Protein AF-A0AAU8TWI7-F1 (afdb_monomer_lite)

Radius of gyration: 23.72 Å; chains: 1; bounding box: 59×50×51 Å

pLDDT: mean 83.4, std 14.15, range [45.09, 96.81]

Foldseek 3Di:
DPPPCPVCCVVVVDDDDPVVVVVVVVVVDQVCCVPPVDGDPPPPPPDDPVRVVVVVVLVPDDPVVVVVVVVVVVVVVVVVVVVVVVPDDDDDDD

Sequence (94 aa):
MEANAQGKYENGGRAPKADYLSRVAERGVDLLYVLTGSPTPIQLDNLSQVEEKVLGNYRAMFKEDQDAIRRLTSTLAEHSSVLNGKSKPTAPDS

Organism: NCBI:txid47883

Structure (mmCIF, N/CA/C/O backbone):
data_AF-A0AAU8TWI7-F1
#
_entry.id   AF-A0AAU8TWI7-F1
#
loop_
_atom_site.group_PDB
_atom_site.id
_atom_site.type_symbol
_atom_site.label_atom_id
_atom_site.label_alt_id
_atom_site.label_comp_id
_atom_site.label_asym_id
_atom_site.label_entity_id
_atom_site.label_seq_id
_atom_site.pdbx_PDB_ins_code
_atom_site.Cartn_x
_atom_site.Cartn_y
_atom_site.Cartn_z
_atom_site.occupancy
_atom_site.B_iso_or_equiv
_atom_site.auth_seq_id
_atom_site.auth_comp_id
_atom_site.auth_asym_id
_atom_site.auth_atom_id
_atom_site.pdbx_PDB_model_num
ATOM 1 N N . MET A 1 1 ? 13.037 -11.233 -31.702 1.00 45.09 1 MET A N 1
ATOM 2 C CA . MET A 1 1 ? 13.617 -11.474 -30.364 1.00 45.09 1 MET A CA 1
ATOM 3 C C . MET A 1 1 ? 14.705 -10.439 -30.151 1.00 45.09 1 MET A C 1
ATOM 5 O O . MET A 1 1 ? 15.673 -10.461 -30.899 1.00 45.09 1 MET A O 1
ATOM 9 N N . GLU A 1 2 ? 14.535 -9.492 -29.225 1.00 53.62 2 GLU A N 1
ATOM 10 C CA . GLU A 1 2 ? 15.668 -8.651 -28.815 1.00 53.62 2 GLU A CA 1
ATOM 11 C C . GLU A 1 2 ? 16.647 -9.546 -28.044 1.00 53.62 2 GLU A C 1
ATOM 13 O O . GLU A 1 2 ? 16.281 -10.167 -27.047 1.00 53.62 2 GLU A O 1
ATOM 18 N N . ALA A 1 3 ? 17.869 -9.676 -28.557 1.00 56.31 3 ALA A N 1
ATOM 19 C CA . ALA A 1 3 ? 18.931 -10.437 -27.918 1.00 56.31 3 ALA A CA 1
ATOM 20 C C . ALA A 1 3 ? 19.210 -9.871 -26.514 1.00 56.31 3 ALA A C 1
ATOM 22 O O . ALA A 1 3 ? 19.493 -8.682 -26.388 1.00 56.31 3 ALA A O 1
ATOM 23 N N . ASN A 1 4 ? 19.090 -10.725 -25.489 1.00 64.81 4 ASN A N 1
ATOM 24 C CA . ASN A 1 4 ? 19.480 -10.538 -24.082 1.00 64.81 4 ASN A CA 1
ATOM 25 C C . ASN A 1 4 ? 19.625 -9.068 -23.620 1.00 64.81 4 ASN A C 1
ATOM 27 O O . ASN A 1 4 ? 20.721 -8.590 -23.321 1.00 64.81 4 ASN A O 1
ATOM 31 N N . ALA A 1 5 ? 18.511 -8.332 -23.589 1.00 75.88 5 ALA A N 1
ATOM 32 C CA . ALA A 1 5 ? 18.483 -6.975 -23.043 1.00 75.88 5 ALA A CA 1
ATOM 33 C C . ALA A 1 5 ? 18.517 -6.975 -21.505 1.00 75.88 5 ALA A C 1
ATOM 35 O O . ALA A 1 5 ? 18.984 -6.010 -20.907 1.00 75.88 5 ALA A O 1
ATOM 36 N N . GLN A 1 6 ? 18.088 -8.078 -20.886 1.00 82.12 6 GLN A N 1
ATOM 37 C CA . GLN A 1 6 ? 17.980 -8.227 -19.439 1.00 82.12 6 GLN A CA 1
ATOM 38 C C . GLN A 1 6 ? 19.331 -8.065 -18.739 1.00 82.12 6 GLN A C 1
ATOM 40 O O . GLN A 1 6 ? 19.447 -7.251 -17.827 1.00 82.12 6 GLN A O 1
ATOM 45 N N . GLY A 1 7 ? 20.384 -8.723 -19.238 1.00 83.38 7 GLY A N 1
ATOM 46 C CA . GLY A 1 7 ? 21.726 -8.563 -18.671 1.00 83.38 7 GLY A CA 1
ATOM 47 C C . GLY A 1 7 ? 22.247 -7.120 -18.737 1.00 83.38 7 GLY A C 1
ATOM 48 O O . GLY A 1 7 ? 23.040 -6.717 -17.891 1.00 83.38 7 GLY A O 1
ATOM 49 N N . LYS A 1 8 ? 21.772 -6.311 -19.701 1.00 84.19 8 LYS A N 1
ATOM 50 C CA . LYS A 1 8 ? 22.102 -4.876 -19.783 1.00 84.19 8 LYS A CA 1
ATOM 51 C C . LYS A 1 8 ? 21.307 -4.009 -18.808 1.00 84.19 8 LYS A C 1
ATOM 53 O O . LYS A 1 8 ? 21.752 -2.912 -18.491 1.00 84.19 8 LYS A O 1
ATOM 58 N N . TYR A 1 9 ? 20.136 -4.463 -18.371 1.00 85.81 9 TYR A N 1
ATOM 59 C CA . TYR A 1 9 ? 19.375 -3.788 -17.321 1.00 85.81 9 TYR A CA 1
ATOM 60 C C . TYR A 1 9 ? 20.031 -4.038 -15.967 1.00 85.81 9 TYR A C 1
ATOM 62 O O . TYR A 1 9 ? 20.284 -3.103 -15.216 1.00 85.81 9 TYR A O 1
ATOM 70 N N . GLU A 1 10 ? 20.385 -5.295 -15.705 1.00 85.31 10 GLU A N 1
ATOM 71 C CA . GLU A 1 10 ? 20.952 -5.736 -14.428 1.00 85.31 10 GLU A CA 1
ATOM 72 C C . GLU A 1 10 ? 22.350 -5.164 -14.171 1.00 85.31 10 GLU A C 1
ATOM 74 O O . GLU A 1 10 ? 22.685 -4.850 -13.033 1.00 85.31 10 GLU A O 1
ATOM 79 N N . ASN A 1 11 ? 23.155 -4.965 -15.219 1.00 87.88 11 ASN A N 1
ATOM 80 C CA . ASN A 1 11 ? 24.473 -4.338 -15.097 1.00 87.88 11 ASN A CA 1
ATOM 81 C C . ASN A 1 11 ? 24.462 -2.803 -15.251 1.00 87.88 11 ASN A C 1
ATOM 83 O O . ASN A 1 11 ? 25.528 -2.190 -15.287 1.00 87.88 11 ASN A O 1
ATOM 87 N N . GLY A 1 12 ? 23.283 -2.185 -15.395 1.00 84.25 12 GLY A N 1
ATOM 88 C CA . GLY A 1 12 ? 23.125 -0.736 -15.555 1.00 84.25 12 GLY A CA 1
ATOM 89 C C . GLY A 1 12 ? 23.551 -0.169 -16.916 1.00 84.25 12 GLY A C 1
ATOM 90 O O . GLY A 1 12 ? 23.489 1.041 -17.122 1.00 84.25 12 GLY A O 1
ATOM 91 N N . GLY A 1 13 ? 23.954 -1.005 -17.876 1.00 87.06 13 GLY A N 1
ATOM 92 C CA . GLY A 1 13 ? 24.382 -0.578 -19.210 1.00 87.06 13 GLY A CA 1
ATOM 93 C C . GLY A 1 13 ? 23.255 -0.025 -20.090 1.00 87.06 13 GLY A C 1
ATOM 94 O O . GLY A 1 13 ? 23.527 0.550 -21.147 1.00 87.06 13 GLY A O 1
ATOM 95 N N . ARG A 1 14 ? 21.988 -0.212 -19.698 1.00 86.44 14 ARG A N 1
ATOM 96 C CA . ARG A 1 14 ? 20.812 0.357 -20.370 1.00 86.44 14 ARG A CA 1
ATOM 97 C C . ARG A 1 14 ? 19.608 0.421 -19.426 1.00 86.44 14 ARG A C 1
ATOM 99 O O . ARG A 1 14 ? 19.392 -0.499 -18.653 1.00 86.44 14 ARG A O 1
ATOM 106 N N . ALA A 1 15 ? 18.762 1.441 -19.575 1.00 87.06 15 ALA A N 1
ATOM 107 C CA . ALA A 1 15 ? 17.449 1.475 -18.928 1.00 87.06 15 ALA A CA 1
ATOM 108 C C . ALA A 1 15 ? 16.365 0.772 -19.785 1.00 87.06 15 ALA A C 1
ATOM 110 O O . ALA A 1 15 ? 16.368 0.914 -21.019 1.00 87.06 15 ALA A O 1
ATOM 111 N N . PRO A 1 16 ? 15.431 0.020 -19.170 1.00 88.94 16 PRO A N 1
ATOM 112 C CA . PRO A 1 16 ? 14.295 -0.571 -19.874 1.00 88.94 16 PRO A CA 1
ATOM 113 C C . PRO A 1 16 ? 13.371 0.513 -20.450 1.00 88.94 16 PRO A C 1
ATOM 115 O O . PRO A 1 16 ? 13.168 1.568 -19.855 1.00 88.94 16 PRO A O 1
ATOM 118 N N . LYS A 1 17 ? 12.810 0.257 -21.638 1.00 91.25 17 LYS A N 1
ATOM 119 C CA . LYS A 1 17 ? 11.841 1.162 -22.284 1.00 91.25 17 LYS A CA 1
ATOM 120 C C . LYS A 1 17 ? 10.452 1.009 -21.657 1.00 91.25 17 LYS A C 1
ATOM 122 O O . LYS A 1 17 ? 10.114 -0.076 -21.192 1.00 91.25 17 LYS A O 1
ATOM 127 N N . ALA A 1 18 ? 9.621 2.049 -21.758 1.00 90.62 18 ALA A N 1
ATOM 128 C CA . ALA A 1 18 ? 8.237 2.027 -21.279 1.00 90.62 18 ALA A CA 1
ATOM 129 C C . ALA A 1 18 ? 7.432 0.835 -21.837 1.00 90.62 18 ALA A C 1
ATOM 131 O O . ALA A 1 18 ? 6.882 0.077 -21.051 1.00 90.62 18 ALA A O 1
ATOM 132 N N . ASP A 1 19 ? 7.475 0.572 -23.151 1.00 92.19 19 ASP A N 1
ATOM 133 C CA . ASP A 1 19 ? 6.754 -0.562 -23.766 1.00 92.19 19 ASP A CA 1
ATOM 134 C C . ASP A 1 19 ? 7.166 -1.934 -23.207 1.00 92.19 19 ASP A C 1
ATOM 136 O O . ASP A 1 19 ? 6.369 -2.872 -23.166 1.00 92.19 19 ASP A O 1
ATOM 140 N N . TYR A 1 20 ? 8.430 -2.076 -22.793 1.00 91.00 20 TYR A N 1
ATOM 141 C CA . TYR A 1 20 ? 8.906 -3.290 -22.132 1.00 91.00 20 TYR A CA 1
ATOM 142 C C . TYR A 1 20 ? 8.312 -3.397 -20.727 1.00 91.00 20 TYR A C 1
ATOM 144 O O . TYR A 1 20 ? 7.762 -4.439 -20.382 1.00 91.00 20 TYR A O 1
ATOM 152 N N . LEU A 1 21 ? 8.365 -2.309 -19.951 1.00 92.81 21 LEU A N 1
ATOM 153 C CA . LEU A 1 21 ? 7.786 -2.251 -18.610 1.00 92.81 21 LEU A CA 1
ATOM 154 C C . LEU A 1 21 ? 6.271 -2.507 -18.637 1.00 92.81 21 LEU A C 1
ATOM 156 O O . LEU A 1 21 ? 5.788 -3.283 -17.822 1.00 92.81 21 LEU A O 1
ATOM 160 N N . SER A 1 22 ? 5.530 -1.969 -19.610 1.00 93.00 22 SER A N 1
ATOM 161 C CA . SER A 1 22 ? 4.093 -2.236 -19.774 1.00 93.00 22 SER A CA 1
ATOM 162 C C . SER A 1 22 ? 3.794 -3.727 -19.955 1.00 93.00 22 SER A C 1
ATOM 164 O O . SER A 1 22 ? 2.958 -4.277 -19.248 1.00 93.00 22 SER A O 1
ATOM 166 N N . ARG A 1 23 ? 4.544 -4.427 -20.817 1.00 93.25 23 ARG A N 1
ATOM 167 C CA . ARG A 1 23 ? 4.393 -5.885 -21.007 1.00 93.25 23 ARG A CA 1
ATOM 168 C C . ARG A 1 23 ? 4.813 -6.711 -19.790 1.00 93.25 23 ARG A C 1
ATOM 170 O O . ARG A 1 23 ? 4.443 -7.882 -19.676 1.00 93.25 23 ARG A O 1
ATOM 177 N N . VAL A 1 24 ? 5.667 -6.154 -18.936 1.00 91.94 24 VAL A N 1
ATOM 178 C CA . VAL A 1 24 ? 6.063 -6.753 -17.657 1.00 91.94 24 VAL A CA 1
ATOM 179 C C . VAL A 1 24 ? 4.944 -6.557 -16.627 1.00 91.94 24 VAL A C 1
ATOM 181 O O . VAL A 1 24 ? 4.565 -7.521 -15.967 1.00 91.94 24 VAL A O 1
ATOM 184 N N . ALA A 1 25 ? 4.334 -5.370 -16.570 1.00 93.50 25 ALA A N 1
ATOM 185 C CA . ALA A 1 25 ? 3.155 -5.097 -15.745 1.00 93.50 25 ALA A CA 1
ATOM 186 C C . ALA A 1 25 ? 1.954 -5.976 -16.123 1.00 93.50 25 ALA A C 1
ATOM 188 O O . ALA A 1 25 ? 1.302 -6.526 -15.243 1.00 93.50 25 ALA A O 1
ATOM 189 N N . GLU A 1 26 ? 1.703 -6.192 -17.420 1.00 94.25 26 GLU A N 1
ATOM 190 C CA . GLU A 1 26 ? 0.651 -7.100 -17.919 1.00 94.25 26 GLU A CA 1
ATOM 191 C C . GLU A 1 26 ? 0.813 -8.546 -17.421 1.00 94.25 26 GLU A C 1
ATOM 193 O O . GLU A 1 26 ? -0.155 -9.301 -17.369 1.00 94.25 26 GLU A O 1
ATOM 198 N N . ARG A 1 27 ? 2.030 -8.943 -17.029 1.00 94.25 27 ARG A N 1
ATOM 199 C CA . ARG A 1 27 ? 2.317 -10.251 -16.421 1.00 94.25 27 ARG A CA 1
ATOM 200 C C . ARG A 1 27 ? 2.166 -10.257 -14.894 1.00 94.25 27 ARG A C 1
ATOM 202 O O . ARG A 1 27 ? 2.526 -11.247 -14.265 1.00 94.25 27 ARG A O 1
ATOM 209 N N . GLY A 1 28 ? 1.650 -9.180 -14.303 1.00 90.62 28 GLY A N 1
ATOM 210 C CA . GLY A 1 28 ? 1.402 -9.052 -12.865 1.00 90.62 28 GLY A CA 1
ATOM 211 C C . GLY A 1 28 ? 2.603 -8.576 -12.047 1.00 90.62 28 GLY A C 1
ATOM 212 O O . GLY A 1 28 ? 2.593 -8.704 -10.826 1.00 90.62 28 GLY A O 1
ATOM 213 N N . VAL A 1 29 ? 3.650 -8.048 -12.687 1.00 92.75 29 VAL A N 1
ATOM 214 C CA . VAL A 1 29 ? 4.808 -7.499 -11.969 1.00 92.75 29 VAL A CA 1
ATOM 215 C C . VAL A 1 29 ? 4.499 -6.091 -11.457 1.00 92.75 29 VAL A C 1
ATOM 217 O O . VAL A 1 29 ? 4.085 -5.21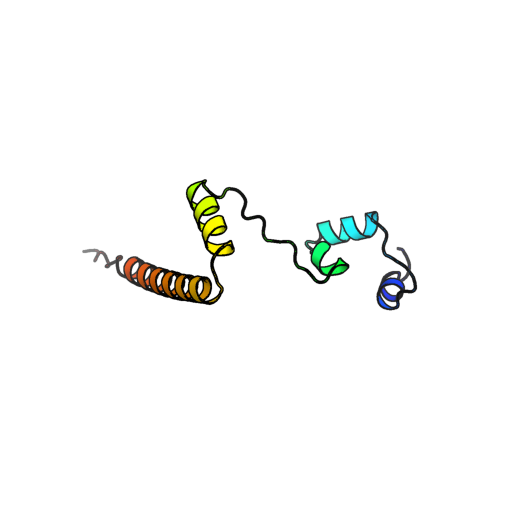9 -12.220 1.00 92.75 29 VAL A O 1
ATOM 220 N N . ASP A 1 30 ? 4.773 -5.854 -10.175 1.00 92.94 30 ASP A N 1
ATOM 221 C CA . ASP A 1 30 ? 4.664 -4.539 -9.540 1.00 92.94 30 ASP A CA 1
ATOM 222 C C . ASP A 1 30 ? 5.807 -3.614 -9.995 1.00 92.94 30 ASP A C 1
ATOM 224 O O . ASP A 1 30 ? 6.925 -3.659 -9.477 1.00 92.94 30 ASP A O 1
ATOM 228 N N . LEU A 1 31 ? 5.533 -2.767 -10.991 1.00 93.44 31 LEU A N 1
ATOM 229 C CA . LEU A 1 31 ? 6.530 -1.838 -11.523 1.00 93.44 31 LEU A CA 1
ATOM 230 C C . LEU A 1 31 ? 6.971 -0.774 -10.515 1.00 93.44 31 LEU A C 1
ATOM 232 O O . LEU A 1 31 ? 8.121 -0.339 -10.589 1.00 93.44 31 LEU A O 1
ATOM 236 N N . LEU A 1 32 ? 6.103 -0.349 -9.588 1.00 92.81 32 LEU A N 1
ATOM 237 C CA . LEU A 1 32 ? 6.505 0.618 -8.566 1.00 92.81 32 LEU A CA 1
ATOM 238 C C . LEU A 1 32 ? 7.579 -0.004 -7.676 1.00 92.81 32 LEU A C 1
ATOM 240 O O . LEU A 1 32 ? 8.621 0.618 -7.457 1.00 92.81 32 LEU A O 1
ATOM 244 N N . TYR A 1 33 ? 7.373 -1.256 -7.262 1.00 93.81 33 TYR A N 1
ATOM 245 C CA . TYR A 1 33 ? 8.359 -2.008 -6.494 1.00 93.81 33 TYR A CA 1
ATOM 246 C C . TYR A 1 33 ? 9.663 -2.187 -7.265 1.00 93.81 33 TYR A C 1
ATOM 248 O O . TYR A 1 33 ? 10.733 -1.888 -6.742 1.00 93.81 33 TYR A O 1
ATOM 256 N N . VAL A 1 34 ? 9.584 -2.618 -8.526 1.00 92.00 34 VAL A N 1
ATOM 257 C CA . VAL A 1 34 ? 10.774 -2.846 -9.360 1.00 92.00 34 VAL A CA 1
ATOM 258 C C . VAL A 1 34 ? 11.601 -1.570 -9.544 1.00 92.00 34 VAL A C 1
ATOM 260 O O . VAL A 1 34 ? 12.827 -1.638 -9.559 1.00 92.00 34 VAL A O 1
ATOM 263 N N . LEU A 1 35 ? 10.958 -0.407 -9.685 1.00 91.12 35 LEU A N 1
ATOM 264 C CA . LEU A 1 35 ? 11.653 0.855 -9.956 1.00 91.12 35 LEU A CA 1
ATOM 265 C C . LEU A 1 35 ? 12.107 1.595 -8.695 1.00 91.12 35 LEU A C 1
ATOM 267 O O . LEU A 1 35 ? 13.094 2.325 -8.747 1.00 91.12 35 LEU A O 1
ATOM 271 N N . THR A 1 36 ? 11.386 1.452 -7.583 1.00 91.62 36 THR A N 1
ATOM 272 C CA . THR A 1 36 ? 11.586 2.290 -6.386 1.00 91.62 36 THR A CA 1
ATOM 273 C C . THR A 1 36 ? 11.911 1.497 -5.123 1.00 91.62 36 THR A C 1
ATOM 275 O O . THR A 1 36 ? 12.234 2.088 -4.096 1.00 91.62 36 THR A O 1
ATOM 278 N N . GLY A 1 37 ? 11.783 0.169 -5.162 1.00 90.75 37 GLY A N 1
ATOM 279 C CA . GLY A 1 37 ? 11.837 -0.699 -3.985 1.00 90.75 37 GLY A CA 1
ATOM 280 C C . GLY A 1 37 ? 10.610 -0.597 -3.073 1.00 90.75 37 GLY A C 1
ATOM 281 O O . GLY A 1 37 ? 10.530 -1.322 -2.083 1.00 90.75 37 GLY A O 1
ATOM 282 N N . SER A 1 38 ? 9.651 0.281 -3.387 1.00 90.00 38 SER A N 1
ATOM 283 C CA . SER A 1 38 ? 8.423 0.462 -2.612 1.00 90.00 38 SER A CA 1
ATOM 284 C C . SER A 1 38 ? 7.260 -0.250 -3.301 1.00 90.00 38 SER A C 1
ATOM 286 O O . SER A 1 38 ? 7.010 0.025 -4.473 1.00 90.00 38 SER A O 1
ATOM 288 N N . PRO A 1 39 ? 6.548 -1.161 -2.617 1.00 89.06 39 PRO A N 1
ATOM 289 C CA . PRO A 1 39 ? 5.421 -1.863 -3.217 1.00 89.06 39 PRO A CA 1
ATOM 290 C C . PRO A 1 39 ? 4.298 -0.888 -3.569 1.00 89.06 39 PRO A C 1
ATOM 292 O O . PRO A 1 39 ? 4.080 0.095 -2.853 1.00 89.06 39 PRO A O 1
ATOM 295 N N . THR A 1 40 ? 3.568 -1.173 -4.648 1.00 84.19 40 THR A N 1
ATOM 296 C CA . THR A 1 40 ? 2.323 -0.474 -4.972 1.00 84.19 40 THR A CA 1
ATOM 297 C C . THR A 1 40 ? 1.387 -0.600 -3.771 1.00 84.19 40 THR A C 1
ATOM 299 O O . THR A 1 40 ? 1.065 -1.724 -3.372 1.00 84.19 40 THR A O 1
ATOM 302 N N . PRO A 1 41 ? 0.963 0.520 -3.149 1.00 79.81 41 PRO A N 1
ATOM 303 C CA . PRO A 1 41 ? 0.004 0.462 -2.061 1.00 79.81 41 PRO A CA 1
ATOM 304 C C . PRO A 1 41 ? -1.230 -0.286 -2.544 1.00 79.81 41 PRO A C 1
ATOM 306 O O . PRO A 1 41 ? -1.765 0.037 -3.605 1.00 79.81 41 PRO A O 1
ATOM 309 N N . ILE A 1 42 ? -1.670 -1.279 -1.771 1.00 75.56 42 ILE A N 1
ATOM 310 C CA . ILE A 1 42 ? -2.935 -1.959 -2.035 1.00 75.56 42 ILE A CA 1
ATOM 311 C C . ILE A 1 42 ? -3.999 -0.864 -2.072 1.00 75.56 42 ILE A C 1
ATOM 313 O O . ILE A 1 42 ? -4.257 -0.212 -1.055 1.00 75.56 42 ILE A O 1
ATOM 317 N N . GLN A 1 43 ? -4.561 -0.623 -3.255 1.00 64.56 43 GLN A N 1
ATOM 318 C CA . GLN A 1 43 ? -5.723 0.235 -3.383 1.00 64.56 43 GLN A CA 1
ATOM 319 C C . GLN A 1 43 ? -6.853 -0.497 -2.665 1.00 64.56 43 GLN A C 1
ATOM 321 O O . GLN A 1 43 ? -7.327 -1.543 -3.105 1.00 64.56 43 GLN A O 1
ATOM 326 N N . LEU A 1 44 ? -7.199 -0.007 -1.476 1.00 64.56 44 LEU A N 1
ATOM 327 C CA . LEU A 1 44 ? -8.407 -0.417 -0.775 1.00 64.56 44 LEU A CA 1
ATOM 328 C C . LEU A 1 44 ? -9.574 0.241 -1.513 1.00 64.56 44 LEU A C 1
ATOM 330 O O . LEU A 1 44 ? -10.086 1.277 -1.094 1.00 64.56 44 LEU A O 1
ATOM 334 N N . ASP A 1 45 ? -9.920 -0.313 -2.672 1.00 65.31 45 ASP A N 1
ATOM 335 C CA . ASP A 1 45 ? -11.055 0.162 -3.447 1.00 65.31 45 ASP A CA 1
ATOM 336 C C . ASP A 1 45 ? -12.347 -0.116 -2.669 1.00 65.31 45 ASP A C 1
ATOM 338 O O . ASP A 1 45 ? -12.530 -1.192 -2.098 1.00 65.31 45 ASP A O 1
ATOM 342 N N . ASN A 1 46 ? -13.266 0.852 -2.691 1.00 69.69 46 ASN A N 1
ATOM 343 C CA . ASN A 1 46 ? -14.604 0.768 -2.091 1.00 69.69 46 ASN A CA 1
ATOM 344 C C . ASN A 1 46 ? -14.664 0.730 -0.555 1.00 69.69 46 ASN A C 1
ATOM 346 O O . ASN A 1 46 ? -15.602 0.155 -0.001 1.00 69.69 46 ASN A O 1
ATOM 350 N N . LEU A 1 47 ? -13.729 1.378 0.146 1.00 81.19 47 LEU A N 1
ATOM 351 C CA . LEU A 1 47 ? -13.949 1.665 1.565 1.00 81.19 47 LEU A CA 1
ATOM 352 C C . LEU A 1 47 ? -15.208 2.522 1.745 1.00 81.19 47 LEU A C 1
ATOM 354 O O . LEU A 1 47 ? -15.415 3.524 1.058 1.00 81.19 47 LEU A O 1
ATOM 358 N N . SER A 1 48 ? -16.040 2.147 2.706 1.00 88.00 48 SER A N 1
ATOM 359 C CA . SER A 1 48 ? -17.109 3.003 3.204 1.00 88.00 48 SER A CA 1
ATOM 360 C C . SER A 1 48 ? -16.531 4.250 3.889 1.00 88.00 48 SER A C 1
ATOM 362 O O . SER A 1 48 ? -15.405 4.24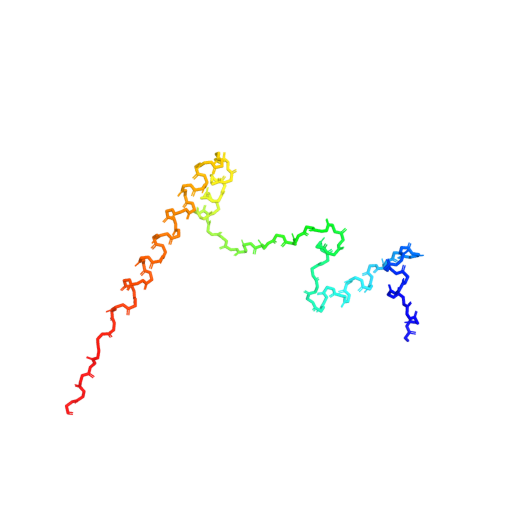4 4.393 1.00 88.00 48 SER A O 1
ATOM 364 N N . GLN A 1 49 ? -17.334 5.315 4.001 1.00 86.62 49 GLN A N 1
ATOM 365 C CA . GLN A 1 49 ? -16.930 6.542 4.712 1.00 86.62 49 GLN A CA 1
ATOM 366 C C . GLN A 1 49 ? -16.484 6.276 6.159 1.00 86.62 49 GLN A C 1
ATOM 368 O O . GLN A 1 49 ? -15.645 6.995 6.705 1.00 86.62 49 GLN A O 1
ATOM 373 N N . VAL A 1 50 ? -17.055 5.252 6.800 1.00 91.25 50 VAL A N 1
ATOM 374 C CA . VAL A 1 50 ? -16.691 4.874 8.169 1.00 91.25 50 VAL A CA 1
ATOM 375 C C . VAL A 1 50 ? -15.285 4.285 8.196 1.00 91.25 50 VAL A C 1
ATOM 377 O O . VAL A 1 50 ? -14.470 4.702 9.016 1.00 91.25 50 VAL A O 1
ATOM 380 N N . GLU A 1 51 ? -14.975 3.362 7.287 1.00 89.12 51 GLU A N 1
ATOM 381 C CA . GLU A 1 51 ? -13.654 2.731 7.207 1.00 89.12 51 GLU A CA 1
ATOM 382 C C . GLU A 1 51 ? -12.567 3.742 6.837 1.00 89.12 51 GLU A C 1
ATOM 384 O O . GLU A 1 51 ? -11.500 3.751 7.452 1.00 89.12 51 GLU A O 1
ATOM 389 N N . GLU A 1 52 ? -12.855 4.651 5.904 1.00 86.56 52 GLU A N 1
ATOM 390 C CA . GLU A 1 52 ? -11.935 5.727 5.536 1.00 86.56 52 GLU A CA 1
ATOM 391 C C . GLU A 1 52 ? -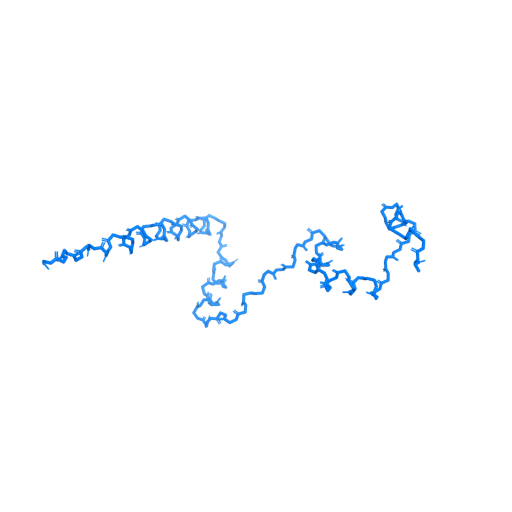11.604 6.617 6.743 1.00 86.56 52 GLU A C 1
ATOM 393 O O . GLU A 1 52 ? -10.432 6.879 7.032 1.00 86.56 52 GLU A O 1
ATOM 398 N N . LYS A 1 53 ? -12.622 7.019 7.514 1.00 91.19 53 LYS A N 1
ATOM 399 C CA . LYS A 1 53 ? -12.434 7.829 8.723 1.00 91.19 53 LYS A CA 1
ATOM 400 C C . LYS A 1 53 ? -11.638 7.087 9.798 1.00 91.19 53 LYS A C 1
ATOM 402 O O . LYS A 1 53 ? -10.785 7.691 10.450 1.00 91.19 53 LYS A O 1
ATOM 407 N N . VAL A 1 54 ? -11.889 5.790 9.983 1.00 93.19 54 VAL A N 1
ATOM 408 C CA . VAL A 1 54 ? -11.131 4.952 10.925 1.00 93.19 54 VAL A CA 1
ATOM 409 C C . VAL A 1 54 ? -9.659 4.884 10.521 1.00 93.19 54 VAL A C 1
ATOM 411 O O . VAL A 1 54 ? -8.795 5.118 11.365 1.00 93.19 54 VAL A O 1
ATOM 414 N N . LEU A 1 55 ? -9.356 4.636 9.244 1.00 90.88 55 LEU A N 1
ATOM 415 C CA . LEU A 1 55 ? -7.976 4.595 8.751 1.00 90.88 55 LEU A CA 1
ATOM 416 C C . LEU A 1 55 ? -7.278 5.954 8.848 1.00 90.88 55 LEU A C 1
ATOM 418 O O . LEU A 1 55 ? -6.108 6.008 9.227 1.00 90.88 55 LEU A O 1
ATOM 422 N N . GLY A 1 56 ? -7.982 7.041 8.526 1.00 89.56 56 GLY A N 1
ATOM 423 C CA . GLY A 1 56 ? -7.468 8.402 8.662 1.00 89.56 56 GLY A CA 1
ATOM 424 C C . GLY A 1 56 ? -7.071 8.714 10.104 1.00 89.56 56 GLY A C 1
ATOM 425 O O . GLY A 1 56 ? -5.939 9.126 10.355 1.00 89.56 56 GLY A O 1
ATOM 426 N N . ASN A 1 57 ? -7.963 8.427 11.057 1.00 93.50 57 ASN A N 1
ATOM 427 C CA . ASN A 1 57 ? -7.681 8.592 12.481 1.00 93.50 57 ASN A CA 1
ATOM 428 C C . ASN A 1 57 ? -6.512 7.709 12.922 1.00 93.50 57 ASN A C 1
ATOM 430 O O . ASN A 1 57 ? -5.571 8.212 13.523 1.00 93.50 57 ASN A O 1
ATOM 434 N N . TYR A 1 58 ? -6.529 6.421 12.570 1.00 93.81 58 TYR A N 1
ATOM 435 C CA . TYR A 1 58 ? -5.468 5.477 12.919 1.00 93.81 58 TYR A CA 1
ATOM 436 C C . TYR A 1 58 ? -4.091 5.972 12.460 1.00 93.81 58 TYR A C 1
ATOM 438 O O . TYR A 1 58 ? -3.147 5.989 13.246 1.00 93.81 58 TYR A O 1
ATOM 446 N N . ARG A 1 59 ? -3.974 6.449 11.213 1.00 90.38 59 ARG A N 1
ATOM 447 C CA . ARG A 1 59 ? -2.713 6.971 10.656 1.00 90.38 59 ARG A CA 1
ATOM 448 C C . ARG A 1 59 ? -2.214 8.244 11.349 1.00 90.38 59 ARG A C 1
ATOM 450 O O . ARG A 1 59 ? -1.012 8.486 11.320 1.00 90.38 59 ARG A O 1
ATOM 457 N N . ALA A 1 60 ? -3.102 9.032 11.955 1.00 94.25 60 ALA A N 1
ATOM 458 C CA . ALA A 1 60 ? -2.755 10.262 12.669 1.00 94.25 60 ALA A CA 1
ATOM 459 C C . ALA A 1 60 ? -2.332 10.037 14.136 1.00 94.25 60 ALA A C 1
ATOM 461 O O . ALA A 1 60 ? -1.814 10.958 14.765 1.00 94.25 60 ALA A O 1
ATOM 462 N N . MET A 1 61 ? -2.561 8.843 14.690 1.00 94.19 61 MET A N 1
ATOM 463 C CA . MET A 1 61 ? -2.209 8.505 16.075 1.00 94.19 61 MET A CA 1
ATOM 464 C C . MET A 1 61 ? -0.710 8.225 16.255 1.00 94.19 61 MET A C 1
ATOM 466 O O . MET A 1 61 ? 0.001 7.907 15.299 1.00 94.19 61 MET A O 1
ATOM 470 N N . PHE A 1 62 ? -0.236 8.297 17.503 1.00 96.19 62 PHE A N 1
ATOM 471 C CA . PHE A 1 62 ? 1.120 7.878 17.863 1.00 96.19 62 PHE A CA 1
ATOM 472 C C . PHE A 1 62 ? 1.301 6.364 17.691 1.00 96.19 62 PHE A C 1
ATOM 474 O O . PHE A 1 62 ? 0.334 5.598 17.675 1.00 96.19 62 PHE A O 1
ATOM 481 N N . LYS A 1 63 ? 2.555 5.912 17.569 1.00 93.88 63 LYS A N 1
ATOM 482 C CA . LYS A 1 63 ? 2.865 4.496 17.306 1.00 93.88 63 LYS A CA 1
ATOM 483 C C . LYS A 1 63 ? 2.376 3.580 18.423 1.00 93.88 63 LYS A C 1
ATOM 485 O O . LYS A 1 63 ? 1.903 2.483 18.147 1.00 93.88 63 LYS A O 1
ATOM 490 N N . GLU A 1 64 ? 2.462 4.036 19.666 1.00 95.81 64 GLU A N 1
ATOM 491 C CA . GLU A 1 64 ? 2.014 3.302 20.846 1.00 95.81 64 GLU A CA 1
ATOM 492 C C . GLU A 1 64 ? 0.504 3.030 20.787 1.00 95.81 64 GLU A C 1
ATOM 494 O O . GLU A 1 64 ? 0.061 1.903 21.027 1.00 95.81 64 GLU A O 1
ATOM 499 N N . ASP A 1 65 ? -0.276 4.036 20.385 1.00 95.62 65 ASP A N 1
ATOM 500 C CA . ASP A 1 65 ? -1.727 3.926 20.229 1.00 95.62 65 ASP A CA 1
ATOM 501 C C . ASP A 1 65 ? -2.099 3.039 19.033 1.00 95.62 65 ASP A C 1
ATOM 503 O O . ASP A 1 65 ? -2.986 2.188 19.132 1.00 95.62 65 ASP A O 1
ATOM 507 N N . GLN A 1 66 ? -1.384 3.179 17.912 1.00 96.81 66 GLN 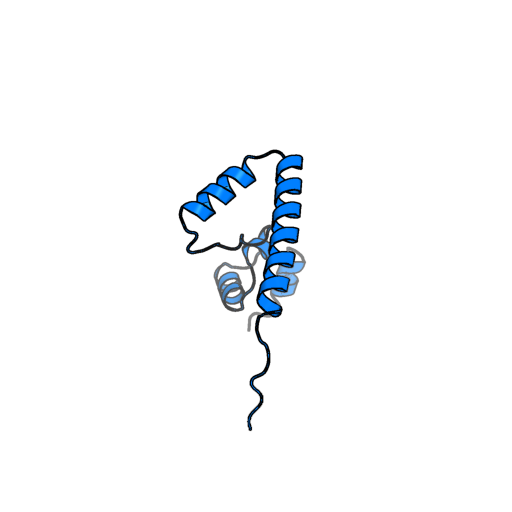A N 1
ATOM 508 C CA . GLN A 1 66 ? -1.545 2.303 16.748 1.00 96.81 66 GLN A CA 1
ATOM 509 C C . GLN A 1 66 ? -1.283 0.834 17.110 1.00 96.81 66 GLN A C 1
ATOM 511 O O . GLN A 1 66 ? -2.066 -0.051 16.753 1.00 96.81 66 GLN A O 1
ATOM 516 N N . ASP A 1 67 ? -0.216 0.561 17.863 1.00 95.81 67 ASP A N 1
ATOM 517 C CA . ASP A 1 67 ? 0.124 -0.778 18.341 1.00 95.81 67 ASP A CA 1
ATOM 518 C C . ASP A 1 67 ? -0.957 -1.350 19.266 1.00 95.81 67 ASP A C 1
ATOM 520 O O . ASP A 1 67 ? -1.292 -2.536 19.170 1.00 95.81 67 ASP A O 1
ATOM 524 N N . ALA A 1 68 ? -1.519 -0.527 20.156 1.00 96.06 68 ALA A N 1
ATOM 525 C CA . ALA A 1 68 ? -2.620 -0.929 21.025 1.00 96.06 68 ALA A CA 1
ATOM 526 C C . ALA A 1 68 ? -3.877 -1.294 20.216 1.00 96.06 68 ALA A C 1
ATOM 528 O O . ALA A 1 68 ? -4.439 -2.375 20.415 1.00 96.06 68 ALA A O 1
ATOM 529 N N . ILE A 1 69 ? -4.269 -0.451 19.253 1.00 95.56 69 ILE A N 1
ATOM 530 C CA . ILE A 1 69 ? -5.410 -0.710 18.360 1.00 95.56 69 I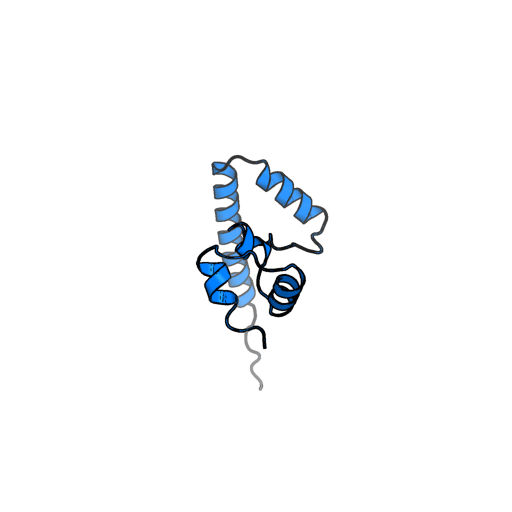LE A CA 1
ATOM 531 C C . ILE A 1 69 ? -5.191 -1.980 17.534 1.00 95.56 69 ILE A C 1
ATOM 533 O O . ILE A 1 69 ? -6.124 -2.777 17.394 1.00 95.56 69 ILE A O 1
ATOM 537 N N . ARG A 1 70 ? -3.972 -2.212 17.024 1.00 95.00 70 ARG A N 1
ATOM 538 C CA . ARG A 1 70 ? -3.646 -3.429 16.267 1.00 95.00 70 ARG A CA 1
ATOM 539 C C . ARG A 1 70 ? -3.869 -4.674 17.119 1.00 95.00 70 ARG A C 1
ATOM 541 O O . ARG A 1 70 ? -4.565 -5.584 16.681 1.00 95.00 70 ARG A O 1
ATOM 548 N N . ARG A 1 71 ? -3.326 -4.698 18.343 1.00 95.56 71 ARG A N 1
ATOM 549 C CA . ARG A 1 71 ? -3.497 -5.830 19.271 1.00 95.56 71 ARG A CA 1
ATOM 550 C C . ARG A 1 71 ? -4.969 -6.078 19.583 1.00 95.56 71 ARG A C 1
ATOM 552 O O . ARG A 1 71 ? -5.417 -7.214 19.501 1.00 95.56 71 ARG A O 1
ATOM 559 N N . LEU A 1 72 ? -5.720 -5.023 19.901 1.00 95.50 72 LEU A N 1
ATOM 560 C CA . LEU A 1 72 ? -7.146 -5.130 20.210 1.00 95.50 72 LEU A CA 1
ATOM 561 C C . LEU A 1 72 ? -7.936 -5.705 19.027 1.00 95.50 72 LEU A C 1
ATOM 563 O O . LEU A 1 72 ? -8.696 -6.656 19.195 1.00 95.50 72 LEU A O 1
ATOM 567 N N . THR A 1 73 ? -7.725 -5.154 17.832 1.00 94.56 73 THR A N 1
ATOM 568 C CA . THR A 1 73 ? -8.415 -5.588 16.611 1.00 94.56 73 THR A CA 1
ATOM 569 C C . TH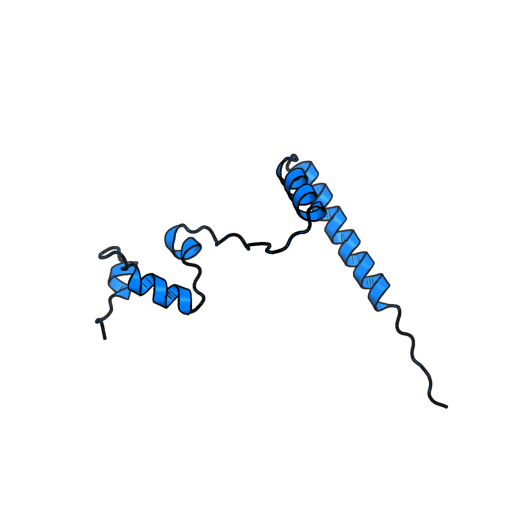R A 1 73 ? -8.107 -7.048 16.286 1.00 94.56 73 THR A C 1
ATOM 571 O O . THR A 1 73 ? -9.031 -7.806 15.999 1.00 94.56 73 THR A O 1
ATOM 574 N N . SER A 1 74 ? -6.841 -7.468 16.396 1.00 92.69 74 SER A N 1
ATOM 575 C CA . SER A 1 74 ? -6.438 -8.868 16.210 1.00 92.69 74 SER A CA 1
ATOM 576 C C . SER A 1 74 ? -7.145 -9.804 17.191 1.00 92.69 74 SER A C 1
ATOM 578 O O . SER A 1 74 ? -7.809 -10.744 16.759 1.00 92.69 74 SER A O 1
ATOM 580 N N . THR A 1 75 ? -7.092 -9.507 18.492 1.00 95.00 75 THR A N 1
ATOM 581 C CA . THR A 1 75 ? -7.732 -10.339 19.523 1.00 95.00 75 THR A CA 1
ATOM 582 C C . THR A 1 75 ? -9.246 -10.441 19.324 1.00 95.00 75 THR A C 1
ATOM 584 O O . THR A 1 75 ? -9.826 -11.517 19.476 1.00 95.00 75 THR A O 1
ATOM 587 N N . LEU A 1 76 ? -9.912 -9.337 18.965 1.00 93.56 76 LEU A N 1
ATOM 588 C CA . LEU A 1 76 ? -11.355 -9.336 18.708 1.00 93.56 76 LEU A CA 1
ATOM 589 C C . LEU A 1 76 ? -11.721 -10.130 17.450 1.00 93.56 76 LEU A C 1
ATOM 591 O O . LEU A 1 76 ? -12.717 -10.854 17.466 1.00 93.56 76 LEU A O 1
ATOM 595 N N . ALA A 1 77 ? -10.930 -10.029 16.380 1.00 92.62 77 ALA A N 1
ATOM 596 C CA . ALA A 1 77 ? -11.148 -10.795 15.155 1.00 92.62 77 ALA A CA 1
ATOM 597 C C . ALA A 1 77 ? -10.999 -12.305 15.403 1.00 92.62 77 ALA A C 1
ATOM 599 O O . ALA A 1 77 ? -11.865 -13.087 15.003 1.00 92.62 77 ALA A O 1
ATOM 600 N N . GLU A 1 78 ? -9.956 -12.706 16.134 1.00 91.25 78 GLU A N 1
ATOM 601 C CA . GLU A 1 78 ? -9.748 -14.093 16.556 1.00 91.25 78 GLU A CA 1
ATOM 602 C C . GLU A 1 78 ? -10.925 -14.593 17.404 1.00 91.25 78 GLU A C 1
ATOM 604 O O . GLU A 1 78 ? -11.529 -15.618 17.081 1.00 91.25 78 GLU A O 1
ATOM 609 N N . HIS A 1 79 ? -11.338 -13.842 18.429 1.00 91.00 79 HIS A N 1
ATOM 610 C CA . HIS A 1 79 ? -12.448 -14.247 19.295 1.00 91.00 79 HIS A CA 1
ATOM 611 C C . HIS A 1 79 ? -13.791 -14.320 18.547 1.00 91.00 79 HIS A C 1
ATOM 613 O O . HIS A 1 79 ? -14.569 -15.255 18.746 1.00 91.00 79 HIS A O 1
ATOM 619 N N . SER A 1 80 ? -14.057 -13.366 17.652 1.00 86.94 80 SER A N 1
ATOM 620 C CA . SER A 1 80 ? -15.251 -13.356 16.799 1.00 86.94 80 SER A CA 1
ATOM 621 C C . SER A 1 80 ? -15.305 -14.588 15.891 1.00 86.94 80 SER A C 1
ATOM 623 O O . SER A 1 80 ? -16.332 -15.265 15.817 1.00 86.94 80 SER A O 1
ATOM 625 N N . SER A 1 81 ? -14.176 -14.951 15.273 1.00 77.88 81 SER A N 1
ATOM 626 C CA . SER A 1 81 ? -14.088 -16.142 14.422 1.00 77.88 81 SER A CA 1
ATOM 627 C C . SER A 1 81 ? -14.365 -17.444 15.191 1.00 77.88 81 SER A C 1
ATOM 629 O O . SER A 1 81 ? -15.072 -18.321 14.692 1.00 77.88 81 SER A O 1
ATOM 631 N N . VAL A 1 82 ? -13.899 -17.546 16.442 1.00 76.12 82 VAL A N 1
ATOM 632 C CA . VAL A 1 82 ? -14.123 -18.713 17.311 1.00 76.12 82 VAL A CA 1
ATOM 633 C C . VAL A 1 82 ? -15.588 -18.836 17.739 1.00 76.12 82 VAL A C 1
ATOM 635 O O . VAL A 1 82 ? -16.119 -19.948 17.794 1.00 76.12 82 VAL A O 1
ATOM 638 N N . LEU A 1 83 ? -16.260 -17.717 18.027 1.00 68.56 83 LEU A N 1
ATOM 639 C CA . LEU A 1 83 ? -17.695 -17.713 18.332 1.00 68.56 83 LEU A CA 1
ATOM 640 C C . LEU A 1 83 ? -18.531 -18.110 17.110 1.00 68.56 83 LEU A C 1
ATOM 642 O O . LEU A 1 83 ? -19.454 -18.914 17.233 1.00 68.56 83 LEU A O 1
ATOM 646 N N . ASN A 1 84 ? -18.175 -17.603 15.928 1.00 60.56 84 ASN A N 1
ATOM 647 C CA . ASN A 1 84 ? -18.909 -17.880 14.696 1.00 60.56 84 ASN A CA 1
ATOM 648 C C . ASN A 1 84 ? -18.697 -19.318 14.175 1.00 60.56 84 ASN A C 1
ATOM 650 O O . ASN A 1 84 ? -19.533 -19.835 13.443 1.00 60.56 84 ASN A O 1
ATOM 654 N N . GLY A 1 85 ? -17.608 -19.987 14.572 1.00 59.22 85 GLY A N 1
ATOM 655 C CA . GLY A 1 85 ? -17.340 -21.394 14.246 1.00 59.22 85 GLY A CA 1
ATOM 656 C C . GLY A 1 85 ? -18.066 -22.424 15.129 1.00 59.22 85 GLY A C 1
ATOM 657 O O . GLY A 1 85 ? -18.158 -23.588 14.749 1.00 59.22 85 GLY A O 1
ATOM 658 N N . LYS A 1 86 ? -18.603 -22.030 16.295 1.00 56.34 86 LYS A N 1
ATOM 659 C CA . LYS A 1 86 ? -19.288 -22.932 17.251 1.00 56.34 86 LYS A CA 1
ATOM 660 C C . LYS A 1 86 ? -20.805 -23.059 17.041 1.00 56.34 86 LYS A C 1
ATOM 662 O O . LYS A 1 86 ? -21.448 -23.816 17.762 1.00 56.34 86 LYS A O 1
ATOM 667 N N . SER A 1 87 ? -21.391 -22.361 16.068 1.00 51.84 87 SER A N 1
ATOM 668 C CA . SER A 1 87 ? -22.848 -22.265 15.873 1.00 51.84 87 SER A CA 1
ATOM 669 C C . SER A 1 87 ? -23.458 -23.258 14.869 1.00 51.84 87 SER A C 1
ATOM 671 O O . SER A 1 87 ? -24.613 -23.082 14.486 1.00 51.84 87 SER A O 1
ATOM 673 N N . LYS A 1 88 ? -22.770 -24.346 14.484 1.00 52.56 88 LYS A N 1
ATOM 674 C CA . LYS A 1 88 ? -23.409 -25.445 13.729 1.00 52.56 88 LYS A CA 1
ATOM 675 C C . LYS A 1 88 ? -23.423 -26.769 14.510 1.00 52.56 88 LYS A C 1
ATOM 677 O O . LYS A 1 88 ? -22.504 -27.569 14.347 1.00 52.56 88 LYS A O 1
ATOM 682 N N . PRO A 1 89 ? -24.465 -27.037 15.322 1.00 45.75 89 PRO A N 1
ATOM 683 C CA . PRO A 1 89 ? -24.788 -28.375 15.789 1.00 45.75 89 PRO A CA 1
ATOM 684 C C . PRO A 1 89 ? -25.639 -29.112 14.741 1.00 45.75 89 PRO A C 1
ATOM 686 O O . PRO A 1 89 ? -26.636 -28.607 14.232 1.00 45.75 89 PRO A O 1
ATOM 689 N N . THR A 1 90 ? -25.167 -30.310 14.431 1.00 54.00 90 THR A N 1
ATOM 690 C CA . THR A 1 90 ? -25.787 -31.483 13.805 1.00 54.00 90 THR A CA 1
ATOM 691 C C . THR A 1 90 ? -27.317 -31.579 13.913 1.00 54.00 90 THR A C 1
ATOM 693 O O . THR A 1 90 ? -27.863 -31.588 15.014 1.00 54.00 90 THR A O 1
ATOM 696 N N . ALA A 1 91 ? -27.995 -31.776 12.777 1.00 57.06 91 ALA A N 1
ATOM 697 C CA . ALA A 1 91 ? -29.304 -32.427 12.747 1.00 57.06 91 ALA A CA 1
ATOM 698 C C . ALA A 1 91 ? -29.085 -33.955 12.753 1.00 57.06 91 ALA A C 1
ATOM 700 O O . ALA A 1 91 ? -28.294 -34.432 11.934 1.00 57.06 91 ALA A O 1
ATOM 701 N N . PRO A 1 92 ? -29.713 -34.722 13.661 1.00 57.00 92 PRO A N 1
ATOM 702 C CA . PRO A 1 92 ? -29.775 -36.168 13.549 1.00 57.00 92 PRO A CA 1
ATOM 703 C C . PRO A 1 92 ? -30.990 -36.529 12.686 1.00 57.00 92 PRO A C 1
ATOM 705 O O . PRO A 1 92 ? -32.127 -36.278 13.087 1.00 57.00 92 PRO A O 1
ATOM 708 N N . ASP A 1 93 ? -30.754 -37.093 11.502 1.00 56.94 93 ASP A N 1
ATOM 709 C CA . ASP A 1 93 ? -31.825 -37.744 10.746 1.00 56.94 93 ASP A CA 1
ATOM 710 C C . ASP A 1 93 ? -32.304 -38.976 11.529 1.00 56.94 93 ASP A C 1
ATOM 712 O O . ASP A 1 93 ? -31.498 -39.773 12.020 1.00 56.94 93 ASP A O 1
ATOM 716 N N . SER A 1 94 ? -33.626 -39.056 11.694 1.00 61.53 94 SER A N 1
ATOM 717 C CA . SER A 1 94 ? -34.372 -40.193 12.250 1.00 61.53 94 SER A CA 1
ATOM 718 C C . SER A 1 94 ? -34.771 -41.174 11.157 1.00 61.53 94 SER A C 1
ATOM 720 O O . SER A 1 94 ? -34.982 -40.712 10.013 1.00 61.53 94 SER A O 1
#

Secondary structure (DSSP, 8-state):
-----HHHHHTSSSPPPHHHHHHHHTTT--HHHHHHSPPPP---TT--HHHHHHHHHHHHS-HHHHHHHHHHHHHHHHHHHHHHHS--------